Protein AF-A0A2E8Y4C8-F1 (afdb_monomer_lite)

Secondary structure (DSSP, 8-state):
-GGGTT-STT--EEEE--SS--HHHHHTT--HHHHHHHHHHHHHHTT-GGGEEEE-S-HHHHHHHHHHTT---EEEEEE-----HHHHHHHHHHHHHTEEEEEEEEETTTT---

Sequence (114 aa):
MLNNLLKHPDSRMVCMDTFEGGSEHIRDTTDMASVHEAFFRNVGKTGRSDSVRVLEERSDTGLLRLLQENHEAFDFIYVDGSHLSTDVLVDLVLGFRLLNVGGLCICDDYLWEG

pLDDT: mean 92.48, std 6.94, range [62.31, 98.31]

Foldseek 3Di:
DLQPPQPDPPAAEEAEELLPDAPVCVVVVPDSVVVVVVVVVSCVVNVCVVRYHYHNDQLLVVLVVCVVVVDAQDLEAEADHSPPPVSSVSNCVSNVVSHDDNGDYYYDPPPDPD

Structure (mmCIF, N/CA/C/O backbone):
data_AF-A0A2E8Y4C8-F1
#
_entry.id   AF-A0A2E8Y4C8-F1
#
loop_
_atom_site.group_PDB
_atom_site.id
_atom_site.type_symbol
_atom_site.label_atom_id
_atom_site.label_alt_id
_atom_site.label_comp_id
_atom_site.label_asym_id
_atom_site.label_entity_id
_atom_site.label_seq_id
_atom_site.pdbx_PDB_ins_code
_atom_site.Cartn_x
_atom_site.Cartn_y
_atom_site.Cartn_z
_atom_site.occupancy
_atom_site.B_iso_or_equiv
_atom_site.auth_seq_id
_atom_site.auth_comp_id
_atom_site.auth_asym_id
_atom_site.auth_atom_id
_atom_site.pdbx_PDB_model_num
ATOM 1 N N . MET A 1 1 ? -12.055 13.461 -4.614 1.00 62.31 1 MET A N 1
ATOM 2 C CA . MET A 1 1 ? -11.768 12.069 -4.201 1.00 62.31 1 MET A CA 1
ATOM 3 C C . MET A 1 1 ? -11.386 11.962 -2.719 1.00 62.31 1 MET A C 1
ATOM 5 O O . MET A 1 1 ? -11.975 11.144 -2.030 1.00 62.31 1 MET A O 1
ATOM 9 N N . LEU A 1 2 ? -10.509 12.830 -2.192 1.00 79.62 2 LEU A N 1
ATOM 10 C CA . LEU A 1 2 ? -9.968 12.749 -0.816 1.00 79.62 2 LEU A CA 1
ATOM 11 C C . LEU A 1 2 ? -10.996 12.790 0.338 1.00 79.62 2 LEU A C 1
ATOM 13 O O . LEU A 1 2 ? -10.726 12.265 1.411 1.00 79.62 2 LEU A O 1
ATOM 17 N N . ASN A 1 3 ? -12.194 13.344 0.122 1.00 79.19 3 ASN A N 1
ATOM 18 C CA . ASN A 1 3 ? -13.222 13.502 1.166 1.00 79.19 3 ASN A CA 1
ATOM 19 C C . ASN A 1 3 ? -13.811 12.180 1.697 1.00 79.19 3 ASN A C 1
ATOM 21 O O . ASN A 1 3 ? -14.592 12.202 2.646 1.00 79.19 3 ASN A O 1
ATOM 25 N N . ASN A 1 4 ? -13.510 11.045 1.057 1.00 84.94 4 ASN A N 1
ATOM 26 C CA . ASN A 1 4 ? -14.027 9.728 1.437 1.00 84.94 4 ASN A CA 1
ATOM 27 C C . ASN A 1 4 ? -12.995 8.832 2.129 1.00 84.94 4 ASN A C 1
ATOM 29 O O . ASN A 1 4 ? -13.341 7.724 2.527 1.00 84.94 4 ASN A O 1
ATOM 33 N N . LEU A 1 5 ? -11.763 9.311 2.311 1.00 83.62 5 LEU A N 1
ATOM 34 C CA . LEU A 1 5 ? -10.708 8.539 2.949 1.00 83.62 5 LEU A CA 1
ATOM 35 C C . LEU A 1 5 ? -10.973 8.402 4.457 1.00 83.62 5 LEU A C 1
ATOM 37 O O . LEU A 1 5 ? -11.071 9.406 5.160 1.00 83.62 5 LEU A O 1
ATOM 41 N N . LEU A 1 6 ? -11.081 7.158 4.939 1.00 88.38 6 LEU A N 1
ATOM 42 C CA . LEU A 1 6 ? -11.127 6.795 6.364 1.00 88.38 6 LEU A CA 1
ATOM 43 C C . LEU A 1 6 ? -12.147 7.614 7.184 1.00 88.38 6 LEU A C 1
ATOM 45 O O . LEU A 1 6 ? -11.816 8.151 8.229 1.00 88.38 6 LEU A O 1
ATOM 49 N N . LYS A 1 7 ? -13.398 7.765 6.730 1.00 87.50 7 LYS A N 1
ATOM 50 C CA . LYS A 1 7 ? -14.380 8.630 7.424 1.00 87.50 7 LYS A CA 1
ATOM 51 C C . LYS A 1 7 ? -14.662 8.234 8.878 1.00 87.50 7 LYS A C 1
ATOM 53 O O . LYS A 1 7 ? -14.936 9.117 9.690 1.00 87.50 7 LYS A O 1
ATOM 58 N N . HIS A 1 8 ? -14.620 6.945 9.210 1.00 90.88 8 HIS A N 1
ATOM 59 C CA . HIS A 1 8 ? -14.833 6.509 10.587 1.00 90.88 8 HIS A CA 1
ATOM 60 C C . HIS A 1 8 ? -13.609 6.874 11.450 1.00 90.88 8 HIS A C 1
ATOM 62 O O . HIS A 1 8 ? -12.477 6.691 10.999 1.00 90.88 8 HIS A O 1
ATOM 68 N N . PRO A 1 9 ? -13.782 7.392 12.681 1.00 88.50 9 PRO A N 1
ATOM 69 C CA . PRO A 1 9 ? -12.667 7.764 13.555 1.00 88.50 9 PRO A CA 1
ATOM 70 C C . PRO A 1 9 ? -11.654 6.641 13.771 1.00 88.50 9 PRO A C 1
ATOM 72 O O . PRO A 1 9 ? -10.458 6.919 13.768 1.00 88.50 9 PRO A O 1
ATOM 75 N N . ASP A 1 10 ? -12.119 5.395 13.846 1.00 90.88 10 ASP A N 1
ATOM 76 C CA . ASP A 1 10 ? -11.275 4.213 14.068 1.00 90.88 10 ASP A CA 1
ATOM 77 C C . ASP A 1 10 ? -10.711 3.598 12.783 1.00 90.88 10 ASP A C 1
ATOM 79 O O . ASP A 1 10 ? -9.870 2.712 12.854 1.00 90.88 10 ASP A O 1
ATOM 83 N N . SER A 1 11 ? -11.112 4.077 11.598 1.00 92.88 11 SER A N 1
ATOM 84 C CA . SER A 1 11 ? -10.522 3.588 10.352 1.00 92.88 11 SER A CA 1
ATOM 85 C C . SER A 1 11 ? -9.035 3.939 10.293 1.00 92.88 11 SER A C 1
ATOM 87 O O . SER A 1 11 ? -8.636 5.084 10.541 1.00 92.88 11 SER A O 1
ATOM 89 N N . ARG A 1 12 ? -8.221 2.948 9.938 1.00 94.19 12 ARG A N 1
ATOM 90 C CA . ARG A 1 12 ? -6.780 3.069 9.708 1.00 94.19 12 ARG A CA 1
ATOM 91 C C . ARG A 1 12 ? -6.438 2.537 8.323 1.00 94.19 12 ARG A C 1
ATOM 93 O O . ARG A 1 12 ? -7.180 1.738 7.761 1.00 94.19 12 ARG A O 1
ATOM 100 N N . MET A 1 13 ? -5.326 3.007 7.778 1.00 95.19 13 MET A N 1
ATOM 101 C CA . MET A 1 13 ? -4.764 2.535 6.521 1.00 95.19 13 MET A CA 1
ATOM 102 C C . MET A 1 13 ? -3.289 2.231 6.722 1.00 95.19 13 MET A C 1
ATOM 104 O O . MET A 1 13 ? -2.565 3.028 7.318 1.00 95.19 13 MET A O 1
ATOM 108 N N . VAL A 1 14 ? -2.856 1.103 6.172 1.00 96.44 14 VAL A N 1
ATOM 109 C CA . VAL A 1 14 ? -1.448 0.842 5.902 1.00 96.44 14 VAL A CA 1
ATOM 110 C C . VAL A 1 14 ? -1.277 0.929 4.392 1.00 96.44 14 VAL A C 1
ATOM 112 O O . VAL A 1 14 ? -1.952 0.217 3.657 1.00 96.44 14 VAL A O 1
ATOM 115 N N . CYS A 1 15 ? -0.438 1.853 3.941 1.00 96.62 15 CYS A N 1
ATOM 116 C CA . CYS A 1 15 ? -0.039 1.993 2.547 1.00 96.62 15 CYS A CA 1
ATOM 117 C C . CYS A 1 15 ? 1.391 1.478 2.418 1.00 96.62 15 CYS A C 1
ATOM 119 O O . CYS A 1 15 ? 2.225 1.773 3.274 1.00 96.62 15 CYS A O 1
ATOM 121 N N . MET A 1 16 ? 1.653 0.689 1.384 1.00 96.31 16 MET A N 1
ATOM 122 C CA . MET A 1 16 ? 2.948 0.074 1.139 1.00 96.31 16 MET A CA 1
ATOM 123 C C . MET A 1 16 ? 3.309 0.342 -0.314 1.00 96.31 16 MET A C 1
ATOM 125 O O . MET A 1 16 ? 2.571 -0.065 -1.205 1.00 96.31 16 MET A O 1
ATOM 129 N N . ASP A 1 17 ? 4.383 1.088 -0.529 1.00 97.38 17 ASP A N 1
ATOM 130 C CA . ASP A 1 17 ? 4.858 1.478 -1.854 1.00 97.38 17 ASP A CA 1
ATOM 131 C C . ASP A 1 17 ? 6.337 1.843 -1.735 1.00 97.38 17 ASP A C 1
ATOM 133 O O . ASP A 1 17 ? 6.741 2.489 -0.775 1.00 97.38 17 ASP A O 1
ATOM 137 N N . THR A 1 18 ? 7.153 1.450 -2.703 1.00 96.88 18 THR A N 1
ATOM 138 C CA . THR A 1 18 ? 8.567 1.854 -2.749 1.00 96.88 18 THR A CA 1
ATOM 139 C C . THR A 1 18 ? 8.743 3.335 -3.087 1.00 96.88 18 THR A C 1
ATOM 141 O O . THR A 1 18 ? 9.768 3.921 -2.758 1.00 96.88 18 THR A O 1
ATOM 144 N N . PHE A 1 19 ? 7.769 3.928 -3.785 1.00 96.81 19 PHE A N 1
ATOM 145 C CA . PHE A 1 19 ? 7.874 5.197 -4.499 1.00 96.81 19 PHE A CA 1
ATOM 146 C C . PHE A 1 19 ? 9.072 5.267 -5.463 1.00 96.81 19 PHE A C 1
ATOM 148 O O . PHE A 1 19 ? 9.498 6.353 -5.844 1.00 96.81 19 PHE A O 1
ATOM 155 N N . GLU A 1 20 ? 9.607 4.123 -5.899 1.00 95.50 20 GLU A N 1
ATOM 156 C CA . GLU A 1 20 ? 10.698 4.045 -6.883 1.00 95.50 20 GLU A CA 1
ATOM 157 C C . GLU A 1 20 ? 10.170 3.892 -8.319 1.00 95.50 20 GLU A C 1
ATOM 159 O O . GLU A 1 20 ? 10.888 4.167 -9.281 1.00 95.50 20 GLU A O 1
ATOM 164 N N . GLY A 1 21 ? 8.890 3.534 -8.459 1.00 92.94 21 GLY A N 1
ATOM 165 C CA . GLY A 1 21 ? 8.208 3.347 -9.736 1.00 92.94 21 GLY A CA 1
ATOM 166 C C . GLY A 1 21 ? 8.469 1.977 -10.364 1.00 92.94 21 GLY A C 1
ATOM 167 O O . GLY A 1 21 ? 9.499 1.339 -10.149 1.00 92.94 21 GLY A O 1
ATOM 168 N N . GLY A 1 22 ? 7.502 1.516 -11.154 1.00 90.06 22 GLY A N 1
ATOM 169 C CA . GLY A 1 22 ? 7.612 0.306 -11.964 1.00 90.06 22 GLY A CA 1
ATOM 170 C C . GLY A 1 22 ? 8.117 0.564 -13.388 1.00 90.06 22 GLY A C 1
ATOM 171 O O . GLY A 1 22 ? 8.554 1.658 -13.757 1.00 90.06 22 GLY A O 1
ATOM 172 N N . SER A 1 23 ? 8.056 -0.476 -14.218 1.00 88.00 23 SER A N 1
ATOM 173 C CA . SER A 1 23 ? 8.563 -0.463 -15.598 1.00 88.00 23 SER A CA 1
ATOM 174 C C . SER A 1 23 ? 7.905 0.604 -16.486 1.00 88.00 23 SER A C 1
ATOM 176 O O . SER A 1 23 ? 8.561 1.270 -17.290 1.00 88.00 23 SER A O 1
ATOM 178 N N . GLU A 1 24 ? 6.608 0.800 -16.294 1.00 88.06 24 GLU A N 1
ATOM 179 C CA . GLU A 1 24 ? 5.753 1.795 -16.920 1.00 88.06 24 GLU A CA 1
ATOM 180 C C . GLU A 1 24 ? 6.155 3.216 -16.524 1.00 88.06 24 GLU A C 1
ATOM 182 O O . GLU A 1 24 ? 6.291 4.073 -17.394 1.00 88.06 24 GLU A O 1
ATOM 187 N N . HIS A 1 25 ? 6.473 3.445 -15.249 1.00 92.38 25 HIS A N 1
ATOM 188 C CA . HIS A 1 25 ? 6.920 4.746 -14.757 1.00 92.38 25 HIS A CA 1
ATOM 189 C C . HIS A 1 25 ? 8.279 5.142 -15.346 1.00 92.38 25 HIS A C 1
ATOM 191 O O . HIS A 1 25 ? 8.475 6.300 -15.724 1.00 92.38 25 HIS A O 1
ATOM 197 N N . ILE A 1 26 ? 9.194 4.175 -15.490 1.00 89.31 26 ILE A N 1
ATOM 198 C CA . ILE A 1 26 ? 10.493 4.377 -16.149 1.00 89.31 26 ILE A CA 1
ATOM 199 C C . ILE A 1 26 ? 10.290 4.730 -17.625 1.00 89.31 26 ILE A C 1
ATOM 201 O O . ILE A 1 26 ? 10.871 5.700 -18.114 1.00 89.31 26 ILE A O 1
ATOM 205 N N . ARG A 1 27 ? 9.454 3.964 -18.339 1.00 89.81 27 ARG A N 1
ATOM 206 C CA . ARG A 1 27 ? 9.147 4.204 -19.757 1.00 89.81 27 ARG A CA 1
ATOM 207 C C . ARG A 1 27 ? 8.542 5.588 -19.975 1.00 89.81 27 ARG A C 1
ATOM 209 O O . ARG A 1 27 ? 8.925 6.282 -20.916 1.00 89.81 27 ARG A O 1
ATOM 216 N N . ASP A 1 28 ? 7.643 5.991 -19.090 1.00 93.38 28 ASP A N 1
ATOM 217 C CA . ASP A 1 28 ? 6.904 7.244 -19.209 1.00 93.38 28 ASP A CA 1
ATOM 218 C C . ASP A 1 28 ? 7.690 8.435 -18.620 1.00 93.38 28 ASP A C 1
ATOM 220 O O . ASP A 1 28 ? 7.223 9.571 -18.657 1.00 93.38 28 ASP A O 1
ATOM 224 N N . THR A 1 29 ? 8.921 8.202 -18.135 1.00 94.31 29 THR A N 1
ATOM 225 C CA . THR A 1 29 ? 9.800 9.212 -17.513 1.00 94.31 29 THR A CA 1
ATOM 226 C C . THR A 1 29 ? 9.094 9.952 -16.371 1.00 94.31 29 THR A C 1
ATOM 228 O O . THR A 1 29 ? 9.177 11.175 -16.238 1.00 94.31 29 THR A O 1
ATOM 231 N N . THR A 1 30 ? 8.350 9.202 -15.558 1.00 95.81 30 THR A N 1
ATOM 232 C CA . THR A 1 30 ? 7.602 9.762 -14.432 1.00 95.81 30 THR A CA 1
ATOM 233 C C . THR A 1 30 ? 8.565 10.207 -13.334 1.00 95.81 30 THR A C 1
ATOM 235 O O . THR A 1 30 ? 9.436 9.451 -12.910 1.00 95.81 30 THR A O 1
ATOM 238 N N . ASP A 1 31 ? 8.398 11.438 -12.849 1.00 97.00 31 ASP A N 1
ATOM 239 C CA . ASP A 1 31 ? 9.126 11.927 -11.679 1.00 97.00 31 ASP A CA 1
ATOM 240 C C . ASP A 1 31 ? 8.505 11.361 -10.396 1.00 97.00 31 ASP A C 1
ATOM 242 O O . ASP A 1 31 ? 7.532 11.896 -9.855 1.00 97.00 31 ASP A O 1
ATOM 246 N N . MET A 1 32 ? 9.083 10.268 -9.905 1.00 97.12 32 MET A N 1
ATOM 247 C CA . MET A 1 32 ? 8.598 9.599 -8.703 1.00 97.12 32 MET A CA 1
ATOM 248 C C . MET A 1 32 ? 8.773 10.430 -7.424 1.00 97.12 32 MET A C 1
ATOM 250 O O . MET A 1 32 ? 7.975 10.279 -6.500 1.00 97.12 32 MET A O 1
ATOM 254 N N . ALA A 1 33 ? 9.716 11.380 -7.380 1.00 97.25 33 ALA A N 1
ATOM 255 C CA . ALA A 1 33 ? 9.820 12.306 -6.250 1.00 97.25 33 ALA A CA 1
ATOM 256 C C . ALA A 1 33 ? 8.591 13.226 -6.191 1.00 97.25 33 ALA A C 1
ATOM 258 O O . ALA A 1 33 ? 7.990 13.412 -5.132 1.00 97.25 33 ALA A O 1
ATOM 259 N N . SER A 1 34 ? 8.139 13.720 -7.347 1.00 97.88 34 SER A N 1
ATOM 260 C CA . SER A 1 34 ? 6.887 14.478 -7.440 1.00 97.88 34 SER A CA 1
ATOM 261 C C . SER A 1 34 ? 5.659 13.645 -7.044 1.00 97.88 34 SER A C 1
ATOM 263 O O . SER A 1 34 ? 4.724 14.185 -6.443 1.00 97.88 34 SER A O 1
ATOM 265 N N . VAL A 1 35 ? 5.640 12.342 -7.358 1.00 97.62 35 VAL A N 1
ATOM 266 C CA . VAL A 1 35 ? 4.565 11.417 -6.944 1.00 97.62 35 VAL A CA 1
ATOM 267 C C . VAL A 1 35 ? 4.553 11.239 -5.426 1.00 97.62 35 VAL A C 1
ATOM 269 O O . VAL A 1 35 ? 3.497 11.399 -4.808 1.00 97.62 35 VAL A O 1
ATOM 272 N N . HIS A 1 36 ? 5.716 10.997 -4.818 1.00 98.25 36 HIS A N 1
ATOM 273 C CA . HIS A 1 36 ? 5.886 10.897 -3.366 1.00 98.25 36 HIS A CA 1
ATOM 274 C C . HIS A 1 36 ? 5.389 12.161 -2.654 1.00 98.25 36 HIS A C 1
ATOM 276 O O . HIS A 1 36 ? 4.489 12.105 -1.810 1.00 98.25 36 HIS A O 1
ATOM 282 N N . GLU A 1 37 ? 5.854 13.337 -3.082 1.00 98.31 37 GLU A N 1
ATOM 283 C CA . GLU A 1 37 ? 5.400 14.615 -2.528 1.00 98.31 37 GLU A CA 1
ATOM 284 C C . GLU A 1 37 ? 3.888 14.816 -2.696 1.00 98.31 37 GLU A C 1
ATOM 286 O O . GLU A 1 37 ? 3.206 15.350 -1.810 1.00 98.31 37 GLU A O 1
ATOM 291 N N . ALA A 1 38 ? 3.335 14.405 -3.840 1.00 97.88 38 ALA A N 1
ATOM 292 C CA . ALA A 1 38 ? 1.906 14.488 -4.097 1.00 97.88 38 ALA A CA 1
ATOM 293 C C . ALA A 1 38 ? 1.098 13.578 -3.169 1.00 97.88 38 ALA A C 1
ATOM 295 O O . ALA A 1 38 ? 0.061 14.025 -2.666 1.00 97.88 38 ALA A O 1
ATOM 296 N N . PHE A 1 39 ? 1.569 12.358 -2.911 1.00 97.38 39 PHE A N 1
ATOM 297 C CA . PHE A 1 39 ? 0.939 11.416 -1.993 1.00 97.38 39 PHE A CA 1
ATOM 298 C C . PHE A 1 39 ? 0.820 12.018 -0.589 1.00 97.38 39 PHE A C 1
ATOM 300 O O . PHE A 1 39 ? -0.297 12.218 -0.099 1.00 97.38 39 PHE A O 1
ATOM 307 N N . PHE A 1 40 ? 1.936 12.425 0.023 1.00 97.31 40 PHE A N 1
ATOM 308 C CA . PHE A 1 40 ? 1.926 12.972 1.384 1.00 97.31 40 PHE A CA 1
ATOM 309 C C . PHE A 1 40 ? 1.142 14.281 1.483 1.00 97.31 40 PHE A C 1
ATOM 311 O O . PHE A 1 40 ? 0.380 14.490 2.432 1.00 97.31 40 PHE A O 1
ATOM 318 N N . ARG A 1 41 ? 1.236 15.148 0.468 1.00 97.50 41 ARG A N 1
ATOM 319 C CA . ARG A 1 41 ? 0.418 16.365 0.388 1.00 97.50 41 ARG A CA 1
ATOM 320 C C . ARG A 1 41 ? -1.077 16.044 0.332 1.00 97.50 41 ARG A C 1
ATOM 322 O O . ARG A 1 41 ? -1.877 16.753 0.942 1.00 97.50 41 ARG A O 1
ATOM 329 N N . ASN A 1 42 ? -1.477 15.010 -0.404 1.00 96.56 42 ASN A N 1
ATOM 330 C CA . ASN A 1 42 ? -2.875 14.600 -0.517 1.00 96.56 42 ASN A CA 1
ATOM 331 C C . ASN A 1 42 ? -3.389 13.954 0.773 1.00 96.56 42 ASN A C 1
ATOM 333 O O . ASN A 1 42 ? -4.488 14.297 1.209 1.00 96.56 42 ASN A O 1
ATOM 337 N N . VAL A 1 43 ? -2.586 13.107 1.422 1.00 95.62 43 VAL A N 1
ATOM 338 C CA . VAL A 1 43 ? -2.896 12.574 2.756 1.00 95.62 43 VAL A CA 1
ATOM 339 C C . VAL A 1 43 ? -3.063 13.723 3.754 1.00 95.62 43 VAL A C 1
ATOM 341 O O . VAL A 1 43 ? -4.087 13.790 4.431 1.00 95.62 43 VAL A O 1
ATOM 344 N N . GLY A 1 44 ? -2.156 14.704 3.765 1.00 95.19 44 GLY A N 1
ATOM 345 C CA . GLY A 1 44 ? -2.247 15.877 4.642 1.00 95.19 44 GLY A CA 1
ATOM 346 C C . GLY A 1 44 ? -3.540 16.682 4.469 1.00 95.19 44 GLY A C 1
ATOM 347 O O . GLY A 1 44 ? -4.149 17.105 5.451 1.00 95.19 44 GLY A O 1
ATOM 348 N N . LYS A 1 45 ? -4.037 16.824 3.233 1.00 94.94 45 LYS A N 1
ATOM 349 C CA . LYS A 1 45 ? -5.315 17.506 2.946 1.00 94.94 45 LYS A CA 1
ATOM 350 C C . LYS A 1 45 ? -6.543 16.802 3.530 1.00 94.94 45 LYS A C 1
ATOM 352 O O . LYS A 1 45 ? -7.597 17.424 3.615 1.00 94.94 45 LYS A O 1
ATOM 357 N N . THR A 1 46 ? -6.438 15.527 3.904 1.00 92.38 46 THR A N 1
ATOM 358 C CA . THR A 1 46 ? -7.563 14.770 4.478 1.00 92.38 46 THR A CA 1
ATOM 359 C C . THR A 1 46 ? -7.767 15.060 5.966 1.00 92.38 46 THR A C 1
ATOM 361 O O . THR A 1 46 ? -8.827 14.751 6.502 1.00 92.38 46 THR A O 1
ATOM 364 N N . GLY A 1 47 ? -6.759 15.628 6.645 1.00 92.44 47 GLY A N 1
ATOM 365 C CA . GLY A 1 47 ? -6.747 15.753 8.105 1.00 92.44 47 GLY A CA 1
ATOM 366 C C . GLY A 1 47 ? -6.624 14.410 8.835 1.00 92.44 47 GLY A C 1
ATOM 367 O O . GLY A 1 47 ? -6.896 14.344 10.030 1.00 92.44 47 GLY A O 1
ATOM 368 N N . ARG A 1 48 ? -6.250 13.334 8.126 1.00 92.50 48 ARG A N 1
ATOM 369 C CA . ARG A 1 48 ? -6.177 11.961 8.646 1.00 92.50 48 ARG A CA 1
ATOM 370 C C . ARG A 1 48 ? -4.781 11.347 8.584 1.00 92.50 48 ARG A C 1
ATOM 372 O O . ARG A 1 48 ? -4.668 10.126 8.606 1.00 92.50 48 ARG A O 1
ATOM 379 N N . SER A 1 49 ? -3.734 12.168 8.530 1.00 94.25 49 SER A N 1
ATOM 380 C CA . SER A 1 49 ? -2.344 11.696 8.472 1.00 94.25 49 SER A CA 1
ATOM 381 C C . SER A 1 49 ? -2.020 10.692 9.582 1.00 94.25 49 SER A C 1
ATOM 383 O O . SER A 1 49 ? -1.447 9.650 9.298 1.00 94.25 49 SER A O 1
ATOM 385 N N . ASP A 1 50 ? -2.500 10.924 10.807 1.00 94.50 50 ASP A N 1
ATOM 386 C CA . ASP A 1 50 ? -2.268 10.025 11.952 1.00 94.50 50 ASP A CA 1
ATOM 387 C C . ASP A 1 50 ? -2.977 8.663 11.826 1.00 94.50 50 ASP A C 1
ATOM 389 O O . ASP A 1 50 ? -2.707 7.734 12.582 1.00 94.50 50 ASP A O 1
ATOM 393 N N . SER A 1 51 ? -3.922 8.532 10.888 1.00 94.75 51 SER A N 1
ATOM 394 C CA . SER A 1 51 ? -4.607 7.271 10.580 1.00 94.75 51 SER A CA 1
ATOM 395 C C . SER A 1 51 ? -3.961 6.503 9.422 1.00 94.75 51 SER A C 1
ATOM 397 O O . SER A 1 51 ? -4.467 5.435 9.076 1.00 94.75 51 SER A O 1
ATOM 399 N N . VAL A 1 52 ? -2.896 7.033 8.810 1.00 96.06 52 VAL A N 1
ATOM 400 C CA . VAL A 1 52 ? -2.204 6.427 7.667 1.00 96.06 52 VAL A CA 1
ATOM 401 C C . VAL A 1 52 ? -0.772 6.083 8.069 1.00 96.06 52 VAL A C 1
ATOM 403 O O . VAL A 1 52 ? 0.050 6.963 8.305 1.00 96.06 52 VAL A O 1
ATOM 406 N N . ARG A 1 53 ? -0.461 4.789 8.116 1.00 96.00 53 ARG A N 1
ATOM 407 C CA . ARG A 1 53 ? 0.911 4.285 8.229 1.00 96.00 53 ARG A CA 1
ATOM 408 C C . ARG A 1 53 ? 1.436 4.018 6.824 1.00 96.00 53 ARG A C 1
ATOM 410 O O . ARG A 1 53 ? 0.818 3.262 6.083 1.00 96.00 53 ARG A O 1
ATOM 417 N N . VAL A 1 54 ? 2.568 4.616 6.475 1.00 97.56 54 VAL A N 1
ATOM 418 C CA . VAL A 1 54 ? 3.240 4.384 5.189 1.00 97.56 54 VAL A CA 1
ATOM 419 C C . VAL A 1 54 ? 4.452 3.491 5.429 1.00 97.56 54 VAL A C 1
ATOM 421 O O . VAL A 1 54 ? 5.230 3.737 6.353 1.00 97.56 54 VAL A O 1
ATOM 424 N N . LEU A 1 55 ? 4.576 2.436 4.635 1.00 96.94 55 LEU A N 1
ATOM 425 C CA . LEU A 1 55 ? 5.713 1.529 4.597 1.00 96.94 55 LEU A CA 1
ATOM 426 C C . LEU A 1 55 ? 6.402 1.716 3.244 1.00 96.94 55 LEU A C 1
ATOM 428 O O . LEU A 1 55 ? 5.935 1.201 2.232 1.00 96.94 55 LEU A O 1
ATOM 432 N N . GLU A 1 56 ? 7.475 2.507 3.242 1.00 97.62 56 GLU A N 1
ATOM 433 C CA . GLU A 1 56 ? 8.252 2.833 2.039 1.00 97.62 56 GLU A CA 1
ATOM 434 C C . GLU A 1 56 ? 9.224 1.693 1.692 1.00 97.62 56 GLU A C 1
ATOM 436 O O . GLU A 1 56 ? 10.435 1.801 1.872 1.00 97.62 56 GLU A O 1
ATOM 441 N N . GLU A 1 57 ? 8.674 0.540 1.311 1.00 96.62 57 GLU A N 1
ATOM 442 C CA . GLU A 1 57 ? 9.415 -0.698 1.059 1.00 96.62 57 GLU A CA 1
ATOM 443 C C . GLU A 1 57 ? 8.679 -1.608 0.064 1.00 96.62 57 GLU A C 1
ATOM 445 O O . GLU A 1 57 ? 7.514 -1.386 -0.270 1.00 96.62 57 GLU A O 1
ATOM 450 N N . ARG A 1 58 ? 9.364 -2.652 -0.421 1.00 96.88 58 ARG A N 1
ATOM 451 C CA . ARG A 1 58 ? 8.739 -3.683 -1.262 1.00 96.88 58 ARG A CA 1
ATOM 452 C C . ARG A 1 58 ? 7.650 -4.433 -0.496 1.00 96.88 58 ARG A C 1
ATOM 454 O O . ARG A 1 58 ? 7.780 -4.687 0.706 1.00 96.88 58 ARG A O 1
ATOM 461 N N . SER A 1 59 ? 6.620 -4.853 -1.228 1.00 96.62 59 SER A N 1
ATOM 462 C CA . SER A 1 59 ? 5.446 -5.518 -0.666 1.00 96.62 59 SER A CA 1
ATOM 463 C C . SER A 1 59 ? 5.781 -6.825 0.057 1.00 96.62 59 SER A C 1
ATOM 465 O O . SER A 1 59 ? 5.341 -7.046 1.184 1.00 96.62 59 SER A O 1
ATOM 467 N N . ASP A 1 60 ? 6.654 -7.643 -0.533 1.00 96.19 60 ASP A N 1
ATOM 468 C CA . ASP A 1 60 ? 7.179 -8.872 0.069 1.00 96.19 60 ASP A CA 1
ATOM 469 C C . ASP A 1 60 ? 7.749 -8.650 1.486 1.00 96.19 60 ASP A C 1
ATOM 471 O O . ASP A 1 60 ? 7.455 -9.398 2.422 1.00 96.19 60 ASP A O 1
ATOM 475 N N . THR A 1 61 ? 8.521 -7.584 1.662 1.00 97.12 61 THR A N 1
ATOM 476 C CA . THR A 1 61 ? 9.221 -7.239 2.897 1.00 97.12 61 THR A CA 1
ATOM 477 C C . THR A 1 61 ? 8.251 -6.665 3.921 1.00 97.12 61 THR A C 1
ATOM 479 O O . THR A 1 61 ? 8.209 -7.133 5.065 1.00 97.12 61 THR A O 1
ATOM 482 N N . GLY A 1 62 ? 7.418 -5.709 3.509 1.00 96.19 62 GLY A N 1
ATOM 483 C CA . GLY A 1 62 ? 6.458 -5.075 4.405 1.00 96.19 62 GLY A CA 1
ATOM 484 C C . GLY A 1 62 ? 5.353 -6.027 4.870 1.00 96.19 62 GLY A C 1
ATOM 485 O O . GLY A 1 62 ? 4.989 -6.015 6.046 1.0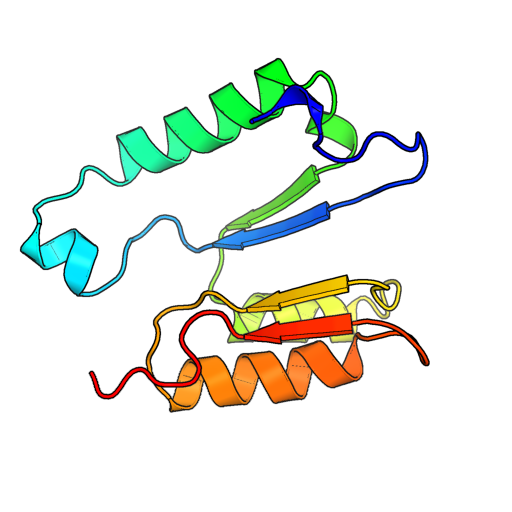0 96.19 62 GLY A O 1
ATOM 486 N N . LEU A 1 63 ? 4.857 -6.924 4.011 1.00 96.12 63 LEU A N 1
ATOM 487 C CA . LEU A 1 63 ? 3.844 -7.915 4.396 1.00 96.12 63 LEU A CA 1
ATOM 488 C C . LEU A 1 63 ? 4.400 -8.943 5.389 1.00 96.12 63 LEU A C 1
ATOM 490 O O . LEU A 1 63 ? 3.733 -9.280 6.372 1.00 96.12 63 LEU A O 1
ATOM 494 N N . LEU A 1 64 ? 5.638 -9.414 5.191 1.00 95.81 64 LEU A N 1
ATOM 495 C CA . LEU A 1 64 ? 6.308 -10.288 6.160 1.00 95.81 64 LEU A CA 1
ATOM 496 C C . LEU A 1 64 ? 6.523 -9.589 7.503 1.00 95.81 64 LEU A C 1
ATOM 498 O O . LEU A 1 64 ? 6.323 -10.204 8.553 1.00 95.81 64 LEU A O 1
ATOM 502 N N . ARG A 1 65 ? 6.884 -8.304 7.483 1.00 94.75 65 ARG A N 1
ATOM 503 C CA . ARG A 1 65 ? 7.001 -7.488 8.690 1.00 94.75 65 ARG A CA 1
ATOM 504 C C . ARG A 1 65 ? 5.666 -7.376 9.428 1.00 94.75 65 ARG A C 1
ATOM 506 O O . ARG A 1 65 ? 5.637 -7.608 10.633 1.00 94.75 65 ARG A O 1
ATOM 513 N N . LEU A 1 66 ? 4.564 -7.084 8.735 1.00 95.00 66 LEU A N 1
ATOM 514 C CA . LEU A 1 66 ? 3.232 -7.010 9.355 1.00 95.00 66 LEU A CA 1
ATOM 515 C C . LEU A 1 66 ? 2.825 -8.341 10.004 1.00 95.00 66 LEU A C 1
ATOM 517 O O . LEU A 1 66 ? 2.319 -8.353 11.128 1.00 95.00 66 LEU A O 1
ATOM 521 N N . LEU A 1 67 ? 3.119 -9.468 9.345 1.00 93.94 67 LEU A N 1
ATOM 522 C CA . LEU A 1 67 ? 2.908 -10.805 9.909 1.00 93.94 67 LEU A CA 1
ATOM 523 C C . LEU A 1 67 ? 3.738 -11.039 11.183 1.00 93.94 67 LEU A C 1
ATOM 525 O O . LEU A 1 67 ? 3.244 -11.640 12.135 1.00 93.94 67 LEU A O 1
ATOM 529 N N . GLN A 1 68 ? 4.991 -10.575 11.216 1.00 93.44 68 GLN A N 1
ATOM 530 C CA . GLN A 1 68 ? 5.871 -10.695 12.387 1.00 93.44 68 GLN A CA 1
ATOM 531 C C . GLN A 1 68 ? 5.455 -9.793 13.546 1.00 93.44 68 GLN A C 1
ATOM 533 O O . GLN A 1 68 ? 5.567 -10.190 14.704 1.00 93.44 68 GLN A O 1
ATOM 538 N N . GLU A 1 69 ? 4.956 -8.597 13.241 1.00 90.50 69 GLU A N 1
ATOM 539 C CA . GLU A 1 69 ? 4.404 -7.665 14.222 1.00 90.50 69 GLU A CA 1
ATOM 540 C C . GLU A 1 69 ? 3.134 -8.230 14.899 1.00 90.50 69 GLU A C 1
ATOM 542 O O . GLU A 1 69 ? 2.648 -7.644 15.865 1.00 90.50 69 GLU A O 1
ATOM 547 N N . ASN A 1 70 ? 2.615 -9.377 14.420 1.00 72.50 70 ASN A N 1
ATOM 548 C CA . ASN A 1 70 ? 1.344 -9.993 14.817 1.00 72.50 70 ASN A CA 1
ATOM 549 C C . ASN A 1 70 ? 0.207 -8.961 14.820 1.00 72.50 70 ASN A C 1
ATOM 551 O O . ASN A 1 70 ? -0.696 -8.994 15.660 1.00 72.50 70 ASN A O 1
ATOM 555 N N . HIS A 1 71 ? 0.340 -7.987 13.920 1.00 65.62 71 HIS A N 1
ATOM 556 C CA . HIS A 1 71 ? -0.494 -6.810 13.881 1.00 65.62 71 HIS A CA 1
ATOM 557 C C . HIS A 1 71 ? -1.817 -7.163 13.208 1.00 65.62 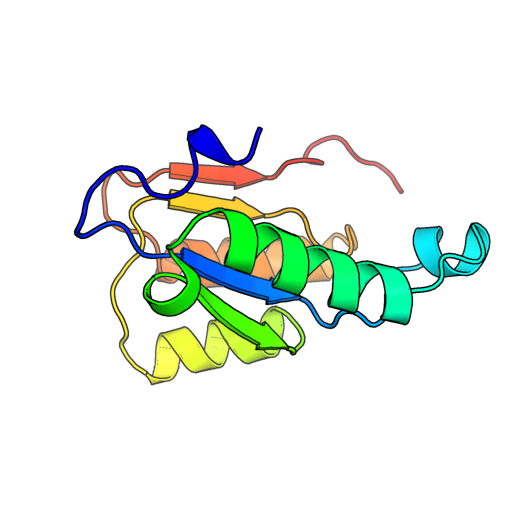71 HIS A C 1
ATOM 559 O O . HIS A 1 71 ? -1.863 -8.007 12.316 1.00 65.62 71 HIS A O 1
ATOM 565 N N . GLU A 1 72 ? -2.866 -6.519 13.717 1.00 63.75 72 GLU A N 1
ATOM 566 C CA . GLU A 1 72 ? -4.269 -6.546 13.301 1.00 63.75 72 GLU A CA 1
ATOM 567 C C . GLU A 1 72 ? -4.532 -7.142 11.917 1.00 63.75 72 GLU A C 1
ATOM 569 O O . GLU A 1 72 ? -3.989 -6.695 10.906 1.00 63.75 72 GLU A O 1
ATOM 574 N N . ALA A 1 73 ? -5.439 -8.115 11.874 1.00 83.12 73 ALA A N 1
ATOM 575 C CA . ALA A 1 73 ? -5.977 -8.560 10.609 1.00 83.12 73 ALA A CA 1
ATOM 576 C C . ALA A 1 73 ? -6.870 -7.458 10.003 1.00 83.12 73 ALA A C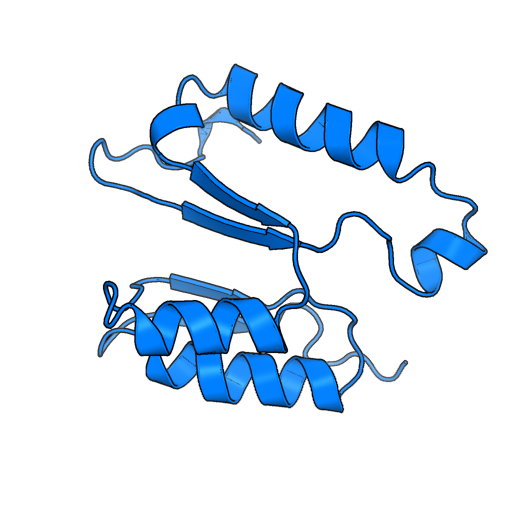 1
ATOM 578 O O . ALA A 1 73 ? -7.627 -6.784 10.705 1.00 83.12 73 ALA A O 1
ATOM 579 N N . PHE A 1 74 ? -6.735 -7.246 8.697 1.00 95.12 74 PHE A N 1
ATOM 580 C CA . PHE A 1 74 ? -7.396 -6.201 7.929 1.00 95.12 74 PHE A CA 1
ATOM 581 C C . PHE A 1 74 ? -8.808 -6.630 7.530 1.00 95.12 74 PHE A C 1
ATOM 583 O O . PHE A 1 74 ? -9.040 -7.773 7.140 1.00 95.12 74 PHE A O 1
ATOM 590 N N . ASP A 1 75 ? -9.749 -5.689 7.537 1.00 95.44 75 ASP A N 1
ATOM 591 C CA . ASP A 1 75 ? -11.092 -5.909 6.980 1.00 95.44 75 ASP A CA 1
ATOM 592 C C . ASP A 1 75 ? -11.123 -5.741 5.453 1.00 95.44 75 ASP A C 1
ATOM 594 O O . ASP A 1 75 ? -12.034 -6.225 4.777 1.00 95.44 75 ASP A O 1
ATOM 598 N N . PHE A 1 76 ? -10.128 -5.041 4.905 1.00 95.69 76 PHE A N 1
ATOM 599 C CA . PHE A 1 76 ? -10.021 -4.714 3.492 1.00 95.69 76 PHE A CA 1
ATOM 600 C C . PHE A 1 76 ? -8.558 -4.670 3.044 1.00 95.69 76 PHE A C 1
ATOM 602 O O . PHE A 1 76 ? -7.739 -4.009 3.682 1.00 95.69 76 PHE A O 1
ATOM 609 N N . ILE A 1 77 ? -8.255 -5.335 1.930 1.00 96.75 77 ILE A N 1
ATOM 610 C CA . ILE A 1 77 ? -6.947 -5.338 1.268 1.00 96.75 77 ILE A CA 1
ATOM 611 C C . ILE A 1 77 ? -7.156 -5.031 -0.218 1.00 96.75 77 ILE A C 1
ATOM 613 O O . ILE A 1 77 ? -8.029 -5.613 -0.863 1.00 96.75 77 ILE A O 1
ATOM 61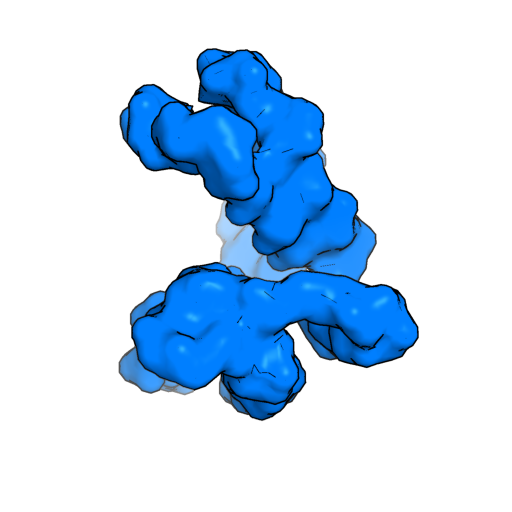7 N N . TYR A 1 78 ? -6.345 -4.122 -0.755 1.00 97.12 78 TYR A N 1
ATOM 618 C CA . TYR A 1 78 ? -6.327 -3.756 -2.169 1.00 97.12 78 TYR A CA 1
ATOM 619 C C . TYR A 1 78 ? -4.923 -3.992 -2.718 1.00 97.12 78 TYR A C 1
ATOM 621 O O . TYR A 1 78 ? -3.970 -3.395 -2.221 1.00 97.12 78 TYR A O 1
ATOM 629 N N . VAL A 1 79 ? -4.806 -4.894 -3.689 1.00 96.94 79 VAL A N 1
ATOM 630 C CA . VAL A 1 79 ? -3.552 -5.254 -4.351 1.00 96.94 79 VAL A CA 1
ATOM 631 C C . VAL A 1 79 ? -3.536 -4.619 -5.736 1.00 96.94 79 VAL A C 1
ATOM 633 O O . VAL A 1 79 ? -4.306 -5.007 -6.616 1.00 96.94 79 VAL A O 1
ATOM 636 N N . ASP A 1 80 ? -2.644 -3.650 -5.884 1.00 94.94 80 ASP A N 1
ATOM 637 C CA . ASP A 1 80 ? -2.351 -2.877 -7.092 1.00 94.94 80 ASP A CA 1
ATOM 638 C C . ASP A 1 80 ? -0.832 -2.657 -7.089 1.00 94.94 80 ASP A C 1
ATOM 640 O O . ASP A 1 80 ? -0.310 -1.702 -6.519 1.00 94.94 80 ASP A O 1
ATOM 644 N N . GLY A 1 81 ? -0.122 -3.721 -7.471 1.00 89.94 81 GLY A N 1
ATOM 645 C CA . GLY A 1 81 ? 1.312 -3.887 -7.224 1.00 89.94 81 GLY A CA 1
ATOM 646 C C . GLY A 1 81 ? 2.167 -3.630 -8.462 1.00 89.94 81 GLY A C 1
ATOM 647 O O . GLY A 1 81 ? 1.733 -3.030 -9.431 1.00 89.94 81 GLY A O 1
ATOM 648 N N . SER A 1 82 ? 3.380 -4.193 -8.489 1.00 89.25 82 SER A N 1
ATOM 649 C CA . SER A 1 82 ? 4.302 -4.113 -9.646 1.00 89.25 82 SER A CA 1
ATOM 650 C C . SER A 1 82 ? 3.773 -4.773 -10.923 1.00 89.25 82 SER A C 1
ATOM 652 O O . SER A 1 82 ? 4.449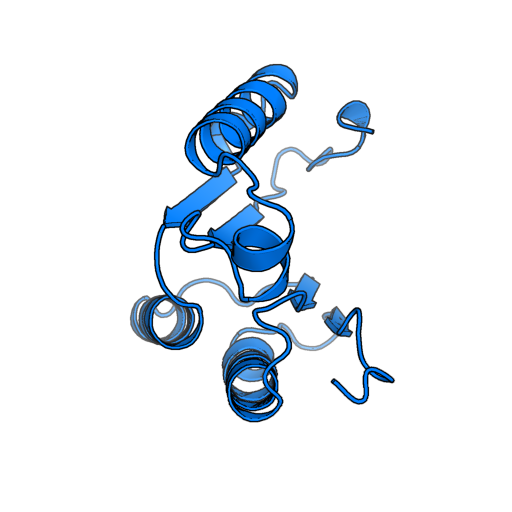 -4.782 -11.953 1.00 89.25 82 SER A O 1
ATOM 654 N N . HIS A 1 83 ? 2.611 -5.414 -10.796 1.00 88.44 83 HIS A N 1
ATOM 655 C CA . HIS A 1 83 ? 1.930 -6.226 -11.771 1.00 88.44 83 HIS A CA 1
ATOM 656 C C . HIS A 1 83 ? 2.737 -7.433 -12.324 1.00 88.44 83 HIS A C 1
ATOM 658 O O . HIS A 1 83 ? 2.275 -8.178 -13.191 1.00 88.44 83 HIS A O 1
ATOM 664 N N . LEU A 1 84 ? 3.935 -7.700 -11.793 1.00 90.00 84 LEU A N 1
ATOM 665 C CA . LEU A 1 84 ? 4.628 -8.963 -12.020 1.00 90.00 84 LEU A CA 1
ATOM 666 C C . LEU A 1 84 ? 3.842 -10.079 -11.333 1.00 90.00 84 LEU A C 1
ATOM 668 O O . LEU A 1 84 ? 3.614 -10.035 -10.125 1.00 90.00 84 LEU A O 1
ATOM 672 N N . SER A 1 85 ? 3.474 -11.121 -12.080 1.00 90.31 85 SER A N 1
ATOM 673 C CA . SER A 1 85 ? 2.622 -12.200 -11.562 1.00 90.31 85 SER A CA 1
ATOM 674 C C . SER A 1 85 ? 3.180 -12.863 -10.297 1.00 90.31 85 SER A C 1
ATOM 676 O O . SER A 1 85 ? 2.419 -13.328 -9.453 1.00 90.31 85 SER A O 1
ATOM 678 N N . THR A 1 86 ? 4.509 -12.925 -10.157 1.00 92.88 86 THR A N 1
ATOM 679 C CA . THR A 1 86 ? 5.176 -13.462 -8.964 1.00 92.88 86 THR A CA 1
ATOM 680 C C . THR A 1 86 ? 5.012 -12.563 -7.749 1.00 92.88 86 THR A C 1
ATOM 682 O O . THR A 1 86 ? 4.749 -13.079 -6.666 1.00 92.88 86 THR A O 1
ATOM 685 N N . ASP A 1 87 ? 5.134 -11.249 -7.926 1.00 94.06 87 ASP A N 1
ATOM 686 C CA . ASP A 1 87 ? 4.995 -10.274 -6.844 1.00 94.06 87 ASP A CA 1
ATOM 687 C C . ASP A 1 87 ? 3.532 -10.248 -6.379 1.00 94.06 87 ASP A C 1
ATOM 689 O O . ASP A 1 87 ? 3.252 -10.458 -5.202 1.00 94.06 87 ASP A O 1
ATOM 693 N N . VAL A 1 88 ? 2.585 -10.166 -7.321 1.00 94.25 88 VAL A N 1
ATOM 694 C CA . VAL A 1 88 ? 1.141 -10.173 -7.024 1.00 94.25 88 VAL A CA 1
ATOM 695 C C . VAL A 1 88 ? 0.706 -11.473 -6.339 1.00 94.25 88 VAL A C 1
ATOM 697 O O . VAL A 1 88 ? -0.092 -11.450 -5.402 1.00 94.25 88 VAL A O 1
ATOM 700 N N . LEU A 1 89 ? 1.236 -12.631 -6.753 1.00 94.88 89 LEU A N 1
ATOM 701 C CA . LEU A 1 89 ? 0.946 -13.900 -6.079 1.00 94.88 89 LEU A CA 1
ATOM 702 C C . LEU A 1 89 ? 1.430 -13.894 -4.622 1.00 94.88 89 LEU A C 1
ATOM 704 O O . LEU A 1 89 ? 0.716 -14.377 -3.741 1.00 94.88 89 LEU A O 1
ATOM 708 N N . VAL A 1 90 ? 2.630 -13.365 -4.365 1.00 96.88 90 VAL A N 1
ATOM 709 C CA . VAL A 1 90 ? 3.165 -13.223 -3.003 1.00 96.88 90 VAL A CA 1
ATOM 710 C C . VAL A 1 90 ? 2.275 -12.294 -2.181 1.00 96.88 90 VAL A C 1
ATOM 712 O O . VAL A 1 90 ? 1.894 -12.662 -1.067 1.00 96.88 90 VAL A O 1
ATOM 715 N N . ASP A 1 91 ? 1.866 -11.161 -2.749 1.00 96.75 91 ASP A N 1
ATOM 716 C CA . ASP A 1 91 ? 1.001 -10.186 -2.086 1.00 96.75 91 ASP A CA 1
ATOM 717 C C . ASP A 1 91 ? -0.353 -10.785 -1.714 1.00 96.75 91 ASP A C 1
ATOM 719 O O . ASP A 1 91 ? -0.810 -10.641 -0.581 1.00 96.75 91 ASP A O 1
ATOM 723 N N . LEU A 1 92 ? -0.972 -11.536 -2.628 1.00 96.06 92 LEU A N 1
ATOM 724 C CA . LEU A 1 92 ? -2.239 -12.213 -2.367 1.00 96.06 92 LEU A CA 1
ATOM 725 C C . LEU A 1 92 ? -2.098 -13.283 -1.281 1.00 96.06 92 LEU A C 1
ATOM 727 O O . LEU A 1 92 ? -2.949 -13.367 -0.396 1.00 96.06 92 LEU A O 1
ATOM 731 N N . VAL A 1 93 ? -1.034 -14.092 -1.305 1.00 96.50 93 VAL A N 1
ATOM 732 C CA . VAL A 1 93 ? -0.823 -15.152 -0.304 1.00 96.50 93 VAL A CA 1
ATOM 733 C C . VAL A 1 93 ? -0.555 -14.565 1.082 1.00 96.50 93 VAL A C 1
ATOM 735 O O . VAL A 1 93 ? -1.159 -15.009 2.061 1.00 96.50 93 VAL A O 1
ATOM 738 N N . LEU A 1 94 ? 0.345 -13.586 1.191 1.00 95.88 94 LEU A N 1
ATOM 739 C CA . LEU A 1 94 ? 0.690 -12.970 2.474 1.00 95.88 94 LEU A CA 1
ATOM 740 C C . LEU A 1 94 ? -0.436 -12.061 2.979 1.00 95.88 94 LEU A C 1
ATOM 742 O O . LEU A 1 94 ? -0.791 -12.131 4.155 1.00 95.88 94 LEU A O 1
ATOM 746 N N . GLY A 1 95 ? -1.049 -11.280 2.091 1.00 94.94 95 GLY A N 1
ATOM 747 C CA . GLY A 1 95 ? -2.198 -10.433 2.390 1.00 94.94 95 GLY A CA 1
ATOM 748 C C . GLY A 1 95 ? -3.399 -11.242 2.873 1.00 94.94 95 GLY A C 1
ATOM 749 O O . GLY A 1 95 ? -3.992 -10.900 3.891 1.00 94.94 95 GLY A O 1
ATOM 750 N N . PHE A 1 96 ? -3.711 -12.381 2.246 1.00 94.75 96 PHE A N 1
ATOM 751 C CA . PHE A 1 96 ? -4.811 -13.237 2.703 1.00 94.75 96 PHE A CA 1
ATOM 752 C C . PHE A 1 96 ? -4.598 -13.770 4.128 1.00 94.75 96 PHE A C 1
ATOM 754 O O . PHE A 1 96 ? -5.557 -13.921 4.880 1.00 94.75 96 PHE A O 1
ATOM 761 N N . ARG A 1 97 ? -3.346 -14.004 4.546 1.00 94.75 97 ARG A N 1
ATOM 762 C CA . ARG A 1 97 ? -3.033 -14.380 5.938 1.00 94.75 97 ARG A CA 1
ATOM 763 C C . ARG A 1 97 ? -3.252 -13.250 6.940 1.00 94.75 97 ARG A C 1
ATOM 765 O O . ARG A 1 97 ? -3.421 -13.534 8.122 1.00 94.75 97 ARG A O 1
ATOM 772 N N . LEU A 1 98 ? -3.212 -12.009 6.473 1.00 95.38 98 LEU A N 1
ATOM 773 C CA . LEU A 1 98 ? -3.492 -10.811 7.252 1.00 95.38 98 LEU A CA 1
ATOM 774 C C . LEU A 1 98 ? -4.970 -10.398 7.153 1.00 95.38 98 LEU A C 1
ATOM 776 O O . LEU A 1 98 ? -5.334 -9.395 7.744 1.00 95.38 98 LEU A O 1
ATOM 780 N N . LEU A 1 99 ? -5.834 -11.110 6.423 1.00 95.50 99 LEU A N 1
ATOM 781 C CA . LEU A 1 99 ? -7.236 -10.723 6.238 1.00 95.50 99 LEU A CA 1
ATOM 782 C C . LEU A 1 99 ? -8.141 -11.324 7.326 1.00 95.50 99 LEU A C 1
ATOM 784 O O . LEU A 1 99 ? -8.059 -12.514 7.639 1.00 95.50 99 LEU A O 1
ATOM 788 N N . ASN A 1 100 ? -9.057 -10.520 7.867 1.00 95.25 100 ASN A N 1
ATOM 789 C CA . ASN A 1 100 ? -10.101 -10.997 8.771 1.00 95.25 100 ASN A CA 1
ATOM 790 C C . ASN A 1 100 ? -11.067 -11.954 8.062 1.00 95.25 100 ASN A C 1
ATOM 792 O O . ASN A 1 100 ? -11.360 -11.829 6.871 1.00 95.25 100 ASN A O 1
ATOM 796 N N . VAL A 1 101 ? -11.655 -12.877 8.827 1.00 94.12 101 VAL A N 1
ATOM 797 C CA . VAL A 1 101 ? -12.777 -13.686 8.334 1.00 94.12 101 VAL A CA 1
ATOM 798 C C . VAL A 1 101 ? -13.941 -12.758 7.982 1.00 94.12 101 VAL A C 1
ATOM 800 O O . VAL A 1 101 ? -14.431 -12.019 8.831 1.00 94.12 101 VAL A O 1
ATOM 803 N N . GLY A 1 102 ? -14.393 -12.822 6.727 1.00 95.88 102 GLY A N 1
ATOM 804 C CA . GLY A 1 102 ? -15.423 -11.928 6.188 1.00 95.88 102 GLY A CA 1
ATOM 805 C C . GLY A 1 102 ? -14.884 -10.614 5.612 1.00 95.88 102 GLY A C 1
ATOM 806 O O . GLY A 1 102 ? -15.673 -9.836 5.080 1.00 95.88 102 GLY A O 1
ATOM 807 N N . GLY A 1 103 ? -13.570 -10.383 5.685 1.00 95.81 103 GLY A N 1
ATOM 808 C CA . GLY A 1 103 ? -12.902 -9.273 5.017 1.00 95.81 103 GLY A CA 1
ATOM 809 C C . GLY A 1 103 ? -12.866 -9.434 3.496 1.00 95.81 103 GLY A C 1
ATOM 810 O O . GLY A 1 103 ? -13.122 -10.512 2.950 1.00 95.81 103 GLY A O 1
ATOM 811 N N . LEU A 1 104 ? -12.538 -8.344 2.807 1.00 97.06 104 LEU A N 1
ATOM 812 C CA . LEU A 1 104 ? -12.496 -8.273 1.349 1.00 97.06 104 LEU A CA 1
ATOM 813 C C . LEU A 1 104 ? -11.064 -8.047 0.854 1.00 97.06 104 LEU A C 1
ATOM 815 O O . LEU A 1 104 ? -10.404 -7.104 1.276 1.00 97.06 104 LEU A O 1
ATOM 819 N N . CYS A 1 105 ? -10.611 -8.880 -0.080 1.00 96.00 105 CYS A N 1
ATOM 820 C CA . CYS A 1 105 ? -9.364 -8.682 -0.812 1.00 96.00 105 CYS A CA 1
ATOM 821 C C . CYS A 1 105 ? -9.687 -8.452 -2.294 1.00 96.00 105 CYS A C 1
ATOM 823 O O . CYS A 1 105 ? -10.417 -9.249 -2.887 1.00 96.00 105 CYS A O 1
ATOM 825 N N . ILE A 1 106 ? -9.182 -7.361 -2.869 1.00 96.38 106 ILE A N 1
ATOM 826 C CA . ILE A 1 106 ? -9.347 -7.000 -4.284 1.00 96.38 106 ILE A CA 1
ATOM 827 C C . ILE A 1 106 ? -7.972 -6.986 -4.953 1.00 96.38 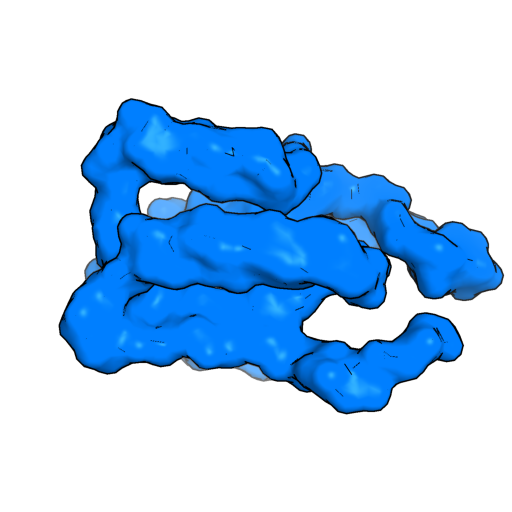106 ILE A C 1
ATOM 829 O O . ILE A 1 106 ? -7.015 -6.485 -4.373 1.00 96.38 106 ILE A O 1
ATOM 833 N N . CYS A 1 107 ? -7.902 -7.512 -6.174 1.00 95.06 107 CYS A N 1
ATOM 834 C CA . CYS A 1 107 ? -6.755 -7.416 -7.073 1.00 95.06 107 CYS A CA 1
ATOM 835 C C . CYS A 1 107 ? -7.194 -6.587 -8.284 1.00 95.06 107 CYS A C 1
ATOM 837 O O . CYS A 1 107 ? -8.147 -7.002 -8.947 1.00 95.06 107 CYS A O 1
ATOM 839 N N . ASP A 1 108 ? -6.560 -5.440 -8.536 1.00 93.81 108 ASP A N 1
ATOM 840 C CA . ASP A 1 108 ? -7.021 -4.489 -9.562 1.00 93.81 108 ASP A CA 1
ATOM 841 C C . ASP A 1 108 ? -6.854 -5.067 -10.979 1.00 93.81 108 ASP A C 1
ATOM 843 O O . ASP A 1 108 ? -7.825 -5.344 -11.688 1.00 93.81 108 ASP A O 1
ATOM 847 N N . ASP A 1 109 ? -5.619 -5.418 -11.328 1.00 90.25 109 ASP A N 1
ATOM 848 C CA . ASP A 1 109 ? -5.227 -5.876 -12.663 1.00 90.25 109 ASP A CA 1
ATOM 849 C C . ASP A 1 109 ? -5.306 -7.395 -12.854 1.00 90.25 109 ASP A C 1
ATOM 851 O O . ASP A 1 109 ? -4.419 -8.038 -13.415 1.00 90.25 109 ASP A O 1
ATOM 855 N N . TYR A 1 110 ? -6.406 -8.006 -12.405 1.00 84.50 110 TYR A N 1
ATOM 856 C CA . TYR A 1 110 ? -6.573 -9.467 -12.450 1.00 84.50 110 TYR A CA 1
ATOM 857 C C . TYR A 1 110 ? -6.464 -10.068 -13.865 1.00 84.50 110 TYR A C 1
ATOM 859 O O . TYR A 1 110 ? -6.073 -11.224 -14.024 1.00 84.50 110 TYR A O 1
ATOM 867 N N . LEU A 1 111 ? -6.837 -9.299 -14.893 1.00 87.25 111 LEU A N 1
ATOM 868 C CA . LEU A 1 111 ? -6.810 -9.725 -16.297 1.00 87.25 111 LEU A CA 1
ATOM 869 C C . LEU A 1 111 ? -5.602 -9.181 -17.071 1.00 87.25 111 LEU A C 1
ATOM 871 O O . LEU A 1 111 ? -5.605 -9.235 -18.300 1.00 87.25 111 LEU A O 1
ATOM 875 N N . TRP A 1 112 ? -4.600 -8.621 -16.393 1.00 85.44 112 TRP A N 1
ATOM 876 C CA . TRP A 1 112 ? -3.438 -8.082 -17.084 1.00 85.44 112 TRP A CA 1
ATOM 877 C C . TRP A 1 112 ? -2.508 -9.187 -17.585 1.00 85.44 112 TRP A C 1
ATOM 879 O O . TRP A 1 112 ? -2.201 -10.142 -16.874 1.00 85.44 112 TRP A O 1
ATOM 889 N N . GLU A 1 113 ? -2.067 -9.046 -18.834 1.00 80.56 113 GLU A N 1
ATOM 890 C CA . GLU A 1 113 ? -1.229 -10.032 -19.528 1.00 80.56 113 GLU A CA 1
ATOM 891 C C . GLU A 1 113 ? 0.243 -9.587 -19.666 1.00 80.56 113 GLU A C 1
ATOM 893 O O . GLU A 1 113 ? 1.071 -10.393 -20.099 1.00 80.56 113 GLU A O 1
ATOM 898 N N . GLY A 1 114 ? 0.575 -8.353 -19.246 1.00 68.50 114 GLY A N 1
ATOM 899 C CA . GLY A 1 114 ? 1.913 -7.744 -19.352 1.00 68.50 114 GLY A CA 1
ATOM 900 C C . GLY A 1 114 ? 2.104 -6.821 -20.552 1.00 68.50 114 GLY A C 1
ATOM 901 O O . GLY A 1 114 ? 1.640 -7.158 -21.664 1.00 68.50 114 GLY A O 1
#

Radius of gyration: 14.76 Å; chains: 1; bounding box: 26×33×35 Å